Protein AF-A0AA42RH37-F1 (afdb_monomer)

Radius of gyration: 12.86 Å; Cα contacts (8 Å, |Δi|>4): 24; chains: 1; bounding box: 28×23×32 Å

Sequence (60 aa):
MTLEEYYSRKNNLDAPKDLDAFDRANWYTTQIKELQKSLSKTDLKIVLQEESNWQNKMQS

Mean predicted aligned error: 3.45 Å

Nearest PDB structures (foldseek):
  8y6v-assembly1_E  TM=4.956E-01  e=6.461E+00  Phikzvirus phiKZ

Structure (mmCIF, N/CA/C/O backbone):
data_AF-A0AA42RH37-F1
#
_entry.id   AF-A0AA42RH37-F1
#
loop_
_atom_site.group_PDB
_atom_site.id
_atom_site.type_symbol
_atom_site.label_atom_id
_atom_site.label_alt_id
_atom_site.label_comp_id
_atom_site.label_asym_id
_atom_site.label_entity_id
_atom_site.label_seq_id
_atom_site.pdbx_PDB_ins_code
_atom_site.Cartn_x
_atom_site.Cartn_y
_atom_site.Cartn_z
_atom_site.occupancy
_atom_site.B_iso_or_equiv
_atom_site.auth_seq_id
_atom_site.auth_comp_id
_atom_site.auth_asym_id
_atom_site.auth_atom_id
_atom_site.pdbx_PDB_model_num
ATOM 1 N N . MET A 1 1 ? -11.997 6.027 0.645 1.00 90.69 1 MET A N 1
ATOM 2 C CA . MET A 1 1 ? -12.034 4.672 0.054 1.00 90.69 1 MET A CA 1
ATOM 3 C C . MET A 1 1 ? -12.230 3.667 1.176 1.00 90.69 1 MET A C 1
ATOM 5 O O . MET A 1 1 ? -11.773 3.944 2.280 1.00 90.69 1 MET A O 1
ATOM 9 N N . THR A 1 2 ? -12.928 2.563 0.919 1.00 92.81 2 THR A N 1
ATOM 10 C CA . THR A 1 2 ? -13.080 1.465 1.889 1.00 92.81 2 THR A CA 1
ATOM 11 C C . THR A 1 2 ? -11.828 0.586 1.950 1.00 92.81 2 THR A C 1
ATOM 13 O O . THR A 1 2 ? -10.982 0.613 1.053 1.00 92.81 2 THR A O 1
ATOM 16 N N . LEU A 1 3 ? -11.713 -0.220 3.006 1.00 93.69 3 LEU A N 1
ATOM 17 C CA . LEU A 1 3 ? -10.621 -1.180 3.152 1.00 93.69 3 LEU A CA 1
ATOM 18 C C . LEU A 1 3 ? -10.636 -2.255 2.042 1.00 93.69 3 LEU A C 1
ATOM 20 O O . LEU A 1 3 ? -9.588 -2.619 1.514 1.00 93.69 3 LEU A O 1
ATOM 24 N N . GLU A 1 4 ? -11.819 -2.712 1.628 1.00 94.19 4 GLU A N 1
ATOM 25 C CA . GLU A 1 4 ? -11.980 -3.682 0.535 1.00 94.19 4 GLU A CA 1
ATOM 26 C C . GLU A 1 4 ?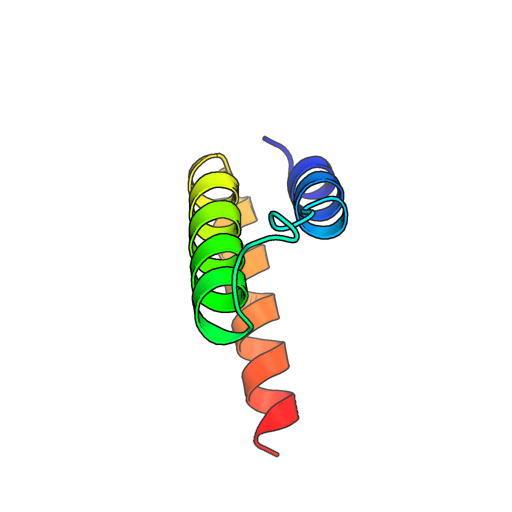 -11.509 -3.112 -0.812 1.00 94.19 4 GLU A C 1
ATOM 28 O O . GLU A 1 4 ? -10.720 -3.739 -1.524 1.00 94.19 4 GLU A O 1
ATOM 33 N N . GLU A 1 5 ? -11.920 -1.883 -1.137 1.00 94.31 5 GLU A N 1
ATOM 34 C CA . GLU A 1 5 ? -11.458 -1.194 -2.345 1.00 94.31 5 GLU A CA 1
ATOM 35 C C . GLU A 1 5 ? -9.941 -0.982 -2.343 1.00 94.31 5 GLU A C 1
ATOM 37 O O . GLU A 1 5 ? -9.311 -1.096 -3.394 1.00 94.31 5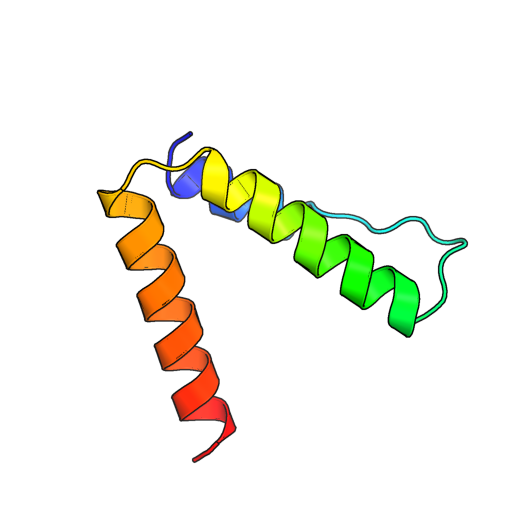 GLU A O 1
ATOM 42 N N . TYR A 1 6 ? -9.339 -0.699 -1.183 1.00 95.81 6 TYR A N 1
ATOM 43 C CA . TYR A 1 6 ? -7.889 -0.574 -1.056 1.00 95.81 6 TYR A CA 1
ATOM 44 C C . TYR A 1 6 ? -7.170 -1.860 -1.462 1.00 95.81 6 TYR A C 1
ATOM 46 O O . TYR A 1 6 ? -6.282 -1.810 -2.315 1.00 95.81 6 TYR A O 1
ATOM 54 N N . TYR A 1 7 ? -7.560 -3.007 -0.898 1.00 94.12 7 TYR A N 1
ATOM 55 C CA . TYR A 1 7 ? -6.921 -4.283 -1.227 1.00 94.12 7 TYR A CA 1
ATOM 56 C C . TYR A 1 7 ? -7.170 -4.687 -2.678 1.00 94.12 7 TYR A C 1
ATOM 58 O O . TYR A 1 7 ? -6.245 -5.150 -3.344 1.00 94.12 7 TYR A O 1
ATOM 66 N N . SER A 1 8 ? -8.377 -4.446 -3.196 1.00 95.81 8 SER A N 1
ATOM 67 C CA . SER A 1 8 ? -8.687 -4.679 -4.607 1.00 95.81 8 SER A CA 1
ATOM 68 C C . SER A 1 8 ? -7.788 -3.844 -5.525 1.00 95.81 8 SER A C 1
ATOM 70 O O . SER A 1 8 ? -7.145 -4.385 -6.423 1.00 95.81 8 SER A O 1
ATOM 72 N N . ARG A 1 9 ? -7.650 -2.534 -5.273 1.00 95.62 9 ARG A N 1
ATOM 73 C CA . ARG A 1 9 ? -6.775 -1.664 -6.077 1.00 95.62 9 ARG A CA 1
ATOM 74 C C . ARG A 1 9 ? -5.306 -2.032 -5.935 1.00 95.62 9 ARG A C 1
ATOM 76 O O . ARG A 1 9 ? -4.617 -2.095 -6.943 1.00 95.62 9 ARG A O 1
ATOM 83 N N . LYS A 1 10 ? -4.841 -2.316 -4.715 1.00 94.00 10 LYS A N 1
ATOM 84 C CA . LYS A 1 10 ? -3.461 -2.739 -4.438 1.00 94.00 10 LYS A CA 1
ATOM 85 C C . LYS A 1 10 ? -3.096 -4.014 -5.202 1.00 94.00 10 LYS A C 1
ATOM 87 O O . LYS A 1 10 ? -2.023 -4.069 -5.791 1.00 94.00 10 LYS A O 1
ATOM 92 N N . ASN A 1 11 ? -3.979 -5.014 -5.213 1.00 93.62 11 ASN A N 1
ATOM 93 C CA . ASN A 1 11 ? -3.743 -6.287 -5.902 1.00 93.62 11 ASN A CA 1
ATOM 94 C C . ASN A 1 11 ? -3.7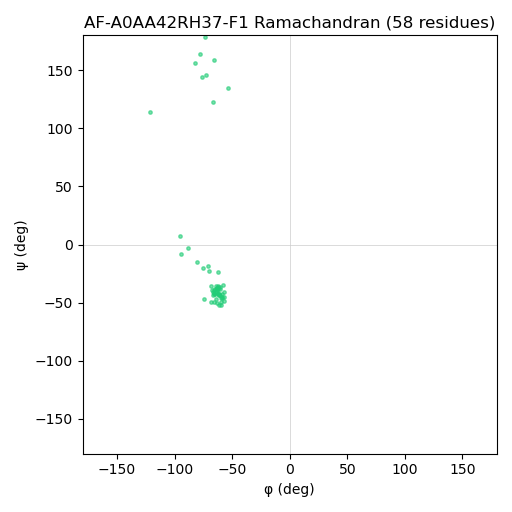71 -6.158 -7.432 1.00 93.62 11 ASN A C 1
ATOM 96 O O . ASN A 1 11 ? -3.179 -6.983 -8.117 1.00 93.62 11 ASN A O 1
ATOM 100 N N . ASN A 1 12 ? -4.438 -5.126 -7.953 1.00 96.06 12 ASN A N 1
ATOM 101 C CA . ASN A 1 12 ? -4.515 -4.829 -9.383 1.00 96.06 12 ASN A CA 1
ATOM 102 C C . ASN A 1 12 ? -3.461 -3.807 -9.852 1.00 96.06 12 ASN A C 1
ATOM 104 O O . ASN A 1 12 ? -3.521 -3.359 -10.996 1.00 96.06 12 ASN A O 1
ATOM 108 N N . LEU A 1 13 ? -2.515 -3.405 -8.994 1.00 93.94 13 LEU A N 1
ATOM 109 C CA . LEU A 1 13 ? -1.405 -2.553 -9.412 1.00 93.94 13 LEU A CA 1
ATOM 110 C C . LEU A 1 13 ? -0.504 -3.322 -10.388 1.00 93.94 13 LEU A C 1
ATOM 112 O O . LEU A 1 13 ? 0.061 -4.360 -10.041 1.00 93.94 13 LEU A O 1
ATOM 116 N N . ASP A 1 14 ? -0.319 -2.771 -11.583 1.00 94.31 14 ASP A N 1
ATOM 117 C CA . ASP A 1 14 ? 0.596 -3.298 -12.595 1.00 94.31 14 ASP A CA 1
ATOM 118 C C . ASP A 1 14 ? 1.625 -2.223 -12.938 1.00 94.31 14 ASP A C 1
ATOM 120 O O . ASP A 1 14 ? 1.274 -1.147 -13.432 1.00 94.31 14 ASP A O 1
ATOM 124 N N . ALA A 1 15 ? 2.888 -2.480 -12.598 1.00 92.25 15 ALA A N 1
ATOM 125 C CA . ALA A 1 15 ? 3.951 -1.528 -12.873 1.00 92.25 15 ALA A CA 1
ATOM 126 C C . ALA A 1 15 ? 4.262 -1.498 -14.379 1.00 92.25 15 ALA A C 1
ATOM 128 O O . ALA A 1 15 ? 4.226 -2.543 -15.035 1.00 92.25 15 ALA A O 1
ATOM 129 N N . PRO A 1 16 ? 4.630 -0.332 -14.938 1.00 93.69 16 PRO A N 1
ATOM 130 C CA . PRO A 1 16 ? 5.054 -0.248 -16.330 1.00 93.69 16 PRO A CA 1
ATOM 131 C C . PRO A 1 16 ? 6.195 -1.233 -16.642 1.00 93.69 16 PRO A C 1
ATOM 133 O O . PRO A 1 16 ? 7.144 -1.388 -15.868 1.00 93.69 16 PRO A O 1
ATOM 136 N N . LYS A 1 17 ? 6.077 -1.937 -17.775 1.00 91.75 17 LYS A N 1
ATOM 137 C CA . LYS A 1 17 ? 6.972 -3.051 -18.152 1.00 91.75 17 LYS A CA 1
ATOM 138 C C . LYS A 1 17 ? 8.379 -2.597 -18.542 1.00 91.75 17 LYS A C 1
ATOM 140 O O . LYS A 1 17 ? 9.294 -3.413 -18.578 1.00 91.75 17 LYS A O 1
ATOM 145 N N . ASP A 1 18 ? 8.521 -1.321 -18.865 1.00 95.38 18 ASP A N 1
ATOM 146 C CA . ASP A 1 18 ? 9.754 -0.638 -19.241 1.00 95.38 18 ASP A CA 1
ATOM 147 C C . ASP A 1 18 ? 10.623 -0.247 -18.037 1.00 95.38 18 ASP A C 1
ATOM 149 O O . ASP A 1 18 ? 11.811 0.013 -18.210 1.00 95.38 18 ASP A O 1
ATOM 153 N N . LEU A 1 19 ? 10.068 -0.263 -16.820 1.00 94.56 19 LEU A N 1
ATOM 154 C CA . LEU A 1 19 ? 10.828 -0.010 -15.598 1.00 94.56 19 LEU A CA 1
ATOM 155 C C . LEU A 1 19 ? 11.669 -1.225 -15.211 1.00 94.56 19 LEU A C 1
ATOM 157 O O . LEU A 1 19 ? 11.219 -2.369 -15.329 1.00 94.56 19 LEU A O 1
ATOM 161 N N . ASP A 1 20 ? 12.866 -0.989 -14.676 1.00 94.81 20 ASP A N 1
ATOM 162 C CA . ASP A 1 20 ? 13.703 -2.046 -14.115 1.00 94.81 20 ASP A CA 1
ATOM 163 C C . ASP A 1 20 ? 13.175 -2.550 -12.755 1.00 94.81 20 ASP A C 1
ATOM 165 O O . ASP A 1 20 ? 12.153 -2.099 -12.240 1.00 94.81 20 ASP A O 1
ATOM 169 N N . ALA A 1 21 ? 13.838 -3.541 -12.155 1.00 92.00 21 ALA A N 1
ATOM 170 C CA . ALA A 1 21 ? 13.372 -4.113 -10.891 1.00 92.00 21 ALA A CA 1
ATOM 171 C C . ALA A 1 21 ? 13.341 -3.100 -9.729 1.00 92.00 21 ALA A C 1
ATOM 173 O O . ALA A 1 21 ? 12.437 -3.171 -8.893 1.00 92.00 21 ALA A O 1
ATOM 174 N N . PHE A 1 22 ? 14.302 -2.177 -9.677 1.00 94.00 22 PHE A N 1
ATOM 175 C CA . PHE A 1 22 ? 14.400 -1.170 -8.626 1.00 94.00 22 PHE A CA 1
ATOM 176 C C . PHE A 1 22 ? 13.333 -0.088 -8.812 1.00 94.00 22 PHE A C 1
ATOM 178 O O . PHE A 1 22 ? 12.586 0.222 -7.880 1.00 94.00 22 PHE A O 1
ATOM 185 N N . ASP A 1 23 ? 13.184 0.412 -10.034 1.00 96.44 23 ASP A N 1
ATOM 186 C CA . ASP A 1 23 ? 12.188 1.417 -10.379 1.00 96.44 23 ASP A CA 1
ATOM 187 C C . ASP A 1 23 ? 10.765 0.879 -10.232 1.00 96.44 23 ASP A C 1
ATOM 189 O O . ASP A 1 23 ? 9.897 1.576 -9.702 1.00 96.44 23 ASP A O 1
ATOM 193 N N . ARG A 1 24 ? 10.517 -0.390 -10.587 1.00 94.00 24 ARG A N 1
ATOM 194 C CA . ARG A 1 24 ? 9.227 -1.044 -10.313 1.00 94.00 24 ARG A CA 1
ATOM 195 C C . ARG A 1 24 ? 8.927 -1.094 -8.819 1.00 94.00 24 ARG A C 1
ATOM 197 O O . ARG A 1 24 ? 7.803 -0.796 -8.421 1.00 94.00 24 ARG A O 1
ATOM 204 N N . ALA A 1 25 ? 9.903 -1.436 -7.977 1.00 93.00 25 ALA A N 1
ATOM 205 C CA . ALA A 1 25 ? 9.705 -1.465 -6.526 1.00 93.00 25 ALA A CA 1
ATOM 206 C C . ALA A 1 25 ? 9.368 -0.069 -5.964 1.00 93.00 25 ALA A C 1
ATOM 208 O O . ALA A 1 25 ? 8.452 0.075 -5.144 1.00 93.00 25 ALA A O 1
ATOM 209 N N . ASN A 1 26 ? 10.051 0.972 -6.451 1.00 95.19 26 ASN A N 1
ATOM 210 C CA . ASN A 1 26 ? 9.755 2.363 -6.103 1.00 95.19 26 ASN A CA 1
ATOM 211 C C . ASN A 1 26 ? 8.365 2.796 -6.585 1.00 95.19 26 ASN A C 1
ATOM 213 O O . ASN A 1 26 ? 7.632 3.463 -5.845 1.00 95.19 26 ASN A O 1
ATOM 217 N N . TRP A 1 27 ? 7.977 2.385 -7.794 1.00 96.12 27 TRP A N 1
ATOM 218 C CA . TRP A 1 27 ? 6.659 2.655 -8.357 1.00 96.12 27 TRP A CA 1
ATOM 219 C C . TRP A 1 27 ? 5.558 2.036 -7.494 1.00 96.12 27 TRP A C 1
ATOM 221 O O . TRP A 1 27 ? 4.678 2.756 -7.022 1.00 96.12 27 TRP A O 1
ATOM 231 N N . TYR A 1 28 ? 5.660 0.741 -7.175 1.00 94.62 28 TYR A N 1
ATOM 232 C CA . TYR A 1 28 ? 4.699 0.056 -6.304 1.00 94.62 28 TYR A CA 1
ATOM 233 C C . TYR A 1 28 ? 4.593 0.723 -4.934 1.00 94.62 28 TYR A C 1
ATOM 235 O O . TYR A 1 28 ? 3.491 0.984 -4.453 1.00 94.62 28 TYR A O 1
ATOM 243 N N . THR A 1 29 ? 5.730 1.062 -4.323 1.00 94.00 29 THR A N 1
ATOM 244 C CA . THR A 1 29 ? 5.763 1.760 -3.030 1.00 94.00 29 THR A CA 1
ATOM 245 C C . THR A 1 29 ? 5.032 3.101 -3.094 1.00 94.00 29 THR A C 1
ATOM 247 O O . THR A 1 29 ? 4.280 3.449 -2.182 1.00 94.00 29 THR A O 1
ATOM 250 N N . THR A 1 30 ? 5.232 3.858 -4.173 1.00 96.19 30 THR A N 1
ATOM 251 C CA . THR A 1 30 ? 4.578 5.154 -4.381 1.00 96.19 3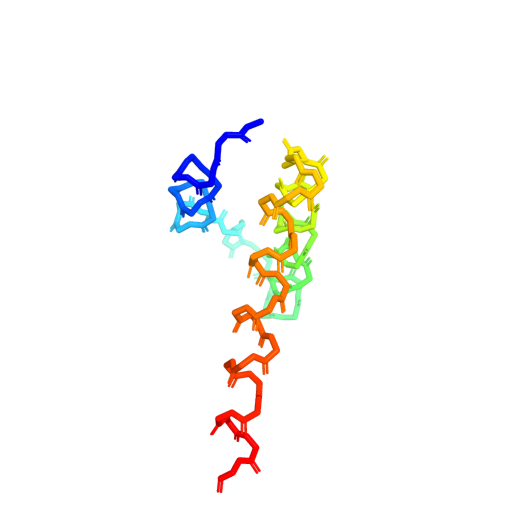0 THR A CA 1
ATOM 252 C C . THR A 1 30 ? 3.070 4.986 -4.538 1.00 96.19 30 THR A C 1
ATOM 254 O O . THR A 1 30 ? 2.311 5.624 -3.809 1.00 96.19 30 THR A O 1
ATOM 257 N N . GLN A 1 31 ? 2.632 4.068 -5.402 1.00 96.38 31 GLN A N 1
ATOM 258 C CA . GLN A 1 31 ? 1.211 3.806 -5.638 1.00 96.38 31 GLN A CA 1
ATOM 259 C C . GLN 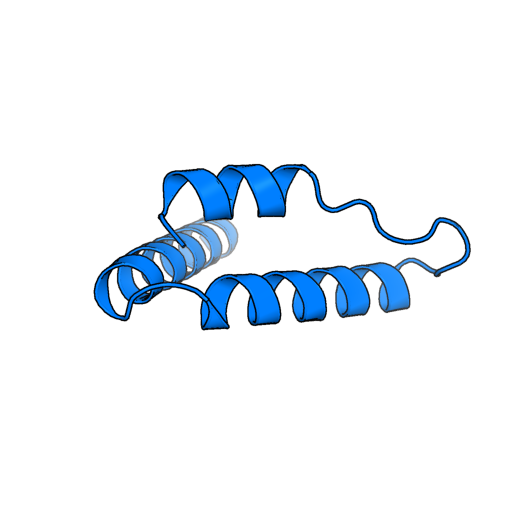A 1 31 ? 0.495 3.308 -4.376 1.00 96.38 31 GLN A C 1
ATOM 261 O O . GLN A 1 31 ? -0.581 3.794 -4.032 1.00 96.38 31 GLN A O 1
ATOM 266 N N . ILE A 1 32 ? 1.112 2.398 -3.616 1.00 94.69 32 ILE A N 1
ATOM 267 C CA . ILE A 1 32 ? 0.553 1.911 -2.348 1.00 94.69 32 ILE A CA 1
ATOM 268 C C . ILE A 1 32 ? 0.392 3.060 -1.341 1.00 94.69 32 ILE A C 1
ATOM 270 O O . ILE A 1 32 ? -0.656 3.158 -0.699 1.00 94.69 32 ILE A O 1
ATOM 274 N N . LYS A 1 33 ? 1.372 3.970 -1.232 1.00 94.62 33 LYS A N 1
ATOM 275 C CA . LYS A 1 33 ? 1.269 5.157 -0.362 1.00 94.62 33 LYS A CA 1
ATOM 276 C C . LYS A 1 33 ? 0.141 6.096 -0.787 1.00 94.62 33 LYS A C 1
ATOM 278 O O . LYS A 1 33 ? -0.523 6.677 0.070 1.00 94.62 33 LYS A O 1
ATOM 283 N N . GLU A 1 34 ? -0.094 6.268 -2.083 1.00 95.75 34 GLU A N 1
ATOM 284 C CA . GLU A 1 34 ? -1.214 7.075 -2.588 1.00 95.75 34 GLU A CA 1
ATOM 285 C C . GLU A 1 34 ? -2.571 6.450 -2.250 1.00 95.75 34 GLU A C 1
ATOM 287 O O . GLU A 1 34 ? -3.477 7.144 -1.774 1.00 95.75 34 GLU A O 1
ATOM 292 N N . LEU A 1 35 ? -2.692 5.128 -2.394 1.00 95.19 35 LEU A N 1
ATOM 293 C CA . LEU A 1 35 ? -3.886 4.391 -1.983 1.00 95.19 35 LEU A CA 1
ATOM 294 C C . LEU A 1 35 ? -4.136 4.521 -0.472 1.00 95.19 35 LEU A C 1
ATOM 296 O O . LEU A 1 35 ? -5.263 4.793 -0.058 1.00 95.19 35 LEU A O 1
ATOM 300 N N . GLN A 1 36 ? -3.087 4.406 0.349 1.00 94.56 36 GLN A N 1
ATOM 301 C CA . GLN A 1 36 ? -3.164 4.570 1.805 1.00 94.56 36 GLN A CA 1
ATOM 302 C C . GLN A 1 36 ? -3.617 5.979 2.222 1.00 94.56 36 GLN A C 1
ATOM 304 O O . GLN A 1 36 ? -4.394 6.113 3.165 1.00 94.56 36 GLN A O 1
ATOM 309 N N . LYS A 1 37 ? -3.207 7.038 1.507 1.00 95.06 37 LYS A N 1
ATOM 310 C CA . LYS A 1 37 ? -3.671 8.418 1.772 1.00 95.06 37 LYS A CA 1
ATOM 311 C C . LYS A 1 37 ? -5.179 8.598 1.575 1.00 95.06 37 LYS A C 1
ATOM 313 O O . LYS A 1 37 ? -5.758 9.515 2.150 1.00 95.06 37 LYS A O 1
ATOM 318 N N . SER A 1 38 ? -5.805 7.743 0.767 1.00 94.31 38 SER A N 1
ATOM 319 C CA . SER A 1 38 ? -7.243 7.788 0.470 1.00 94.31 38 SER A CA 1
ATOM 320 C C . SER A 1 38 ? -8.103 6.995 1.468 1.00 94.31 38 SER A C 1
ATOM 322 O O . SER A 1 38 ? -9.336 6.965 1.340 1.00 94.31 38 SER A O 1
ATOM 324 N N . LEU A 1 39 ? -7.474 6.322 2.436 1.00 94.62 39 LEU A N 1
ATOM 325 C CA . LEU A 1 39 ? -8.146 5.583 3.503 1.00 94.62 39 LEU A CA 1
ATOM 326 C C . LEU A 1 39 ? -8.575 6.501 4.649 1.00 94.62 39 LEU A C 1
ATOM 328 O O . LEU A 1 39 ? -8.000 7.564 4.890 1.00 94.62 39 LEU A O 1
ATOM 332 N N . SER A 1 40 ? -9.581 6.055 5.402 1.00 95.38 40 SER A N 1
ATOM 333 C CA . SER A 1 40 ? -9.881 6.652 6.701 1.00 95.38 40 SER A CA 1
ATOM 334 C C . SER A 1 40 ? -8.731 6.390 7.685 1.00 95.38 40 SER A C 1
ATOM 336 O O . SER A 1 40 ? -7.964 5.439 7.530 1.00 95.38 40 SER A O 1
ATOM 338 N N . LYS A 1 41 ? -8.618 7.199 8.747 1.00 94.25 41 LYS A N 1
ATOM 339 C CA . LYS A 1 41 ? -7.601 6.979 9.795 1.00 94.25 41 LYS A CA 1
ATOM 340 C C . LYS A 1 41 ? -7.719 5.594 10.445 1.00 94.25 41 LYS A C 1
ATOM 342 O O . LYS A 1 41 ? -6.705 5.011 10.817 1.00 94.25 41 LYS A O 1
ATOM 347 N N . THR A 1 42 ? -8.944 5.088 10.587 1.00 94.81 42 THR A N 1
ATOM 348 C CA . THR A 1 42 ? -9.219 3.770 11.170 1.00 94.81 42 THR A CA 1
ATOM 349 C C . THR A 1 42 ? -8.725 2.658 10.252 1.00 94.81 42 THR A C 1
ATOM 351 O O . THR A 1 42 ? -7.974 1.796 10.701 1.00 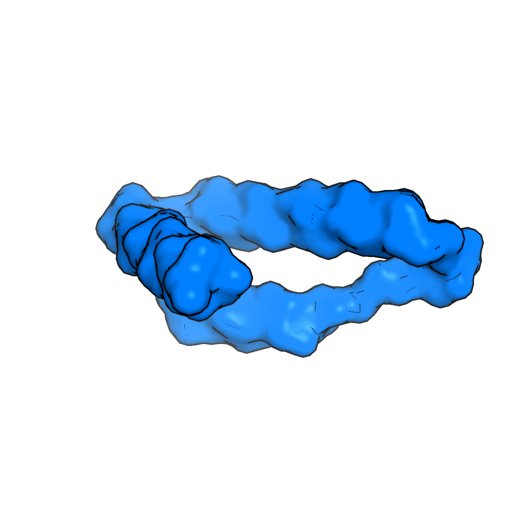94.81 42 THR A O 1
ATOM 354 N N . ASP A 1 43 ? -9.066 2.718 8.965 1.00 94.75 43 ASP A N 1
ATOM 355 C CA . ASP A 1 43 ? -8.660 1.700 7.990 1.00 94.75 43 ASP A CA 1
ATOM 356 C C . ASP A 1 43 ? -7.149 1.723 7.746 1.00 94.75 43 ASP A C 1
ATOM 358 O O . ASP A 1 43 ? -6.509 0.677 7.689 1.00 94.75 43 ASP A O 1
ATOM 362 N N . LEU A 1 44 ? -6.550 2.917 7.691 1.00 95.62 44 LEU A N 1
ATOM 363 C CA . LEU A 1 44 ? -5.101 3.069 7.582 1.00 95.62 44 LEU A CA 1
ATOM 364 C C . LEU A 1 44 ? -4.375 2.376 8.742 1.00 95.62 44 LEU A C 1
ATOM 366 O O . LEU A 1 44 ? -3.362 1.716 8.529 1.00 95.62 44 LEU A O 1
ATOM 370 N N . LYS A 1 45 ? -4.899 2.489 9.969 1.00 95.75 45 LYS A N 1
ATOM 371 C CA . LYS A 1 45 ? -4.312 1.823 11.137 1.00 95.75 45 LYS A CA 1
ATOM 372 C C . LYS A 1 45 ? -4.339 0.298 10.999 1.00 95.75 45 LYS A C 1
ATOM 374 O O . LYS A 1 45 ? -3.378 -0.348 11.404 1.00 95.75 45 LYS A O 1
ATOM 379 N N . ILE A 1 46 ? -5.409 -0.262 10.430 1.00 95.44 46 ILE A N 1
ATOM 380 C CA . ILE A 1 46 ? -5.521 -1.705 10.170 1.00 95.44 46 ILE A CA 1
ATOM 381 C C . ILE A 1 46 ? -4.441 -2.137 9.175 1.00 95.44 46 ILE A C 1
ATOM 383 O O . ILE A 1 46 ? -3.665 -3.039 9.481 1.00 95.44 46 ILE A O 1
ATOM 387 N N . VAL A 1 47 ? -4.327 -1.436 8.044 1.00 94.38 47 VAL A N 1
ATOM 388 C CA . VAL A 1 47 ? -3.323 -1.730 7.006 1.00 94.38 47 VAL A CA 1
ATOM 389 C C . VAL A 1 47 ? -1.900 -1.695 7.572 1.00 94.38 47 VAL A C 1
ATOM 391 O O . VAL A 1 47 ? -1.141 -2.644 7.391 1.00 94.38 47 VAL A O 1
ATOM 394 N N . LEU A 1 48 ? -1.542 -0.641 8.312 1.00 94.00 48 LEU A N 1
ATOM 395 C CA . LEU A 1 48 ? -0.203 -0.508 8.899 1.00 94.00 48 LEU A CA 1
ATOM 396 C C . LEU A 1 48 ? 0.097 -1.604 9.934 1.00 94.00 48 LEU A C 1
ATOM 398 O O . LEU A 1 48 ? 1.232 -2.072 10.034 1.00 94.00 48 LEU A O 1
ATOM 402 N N . GLN A 1 49 ? -0.910 -2.031 10.702 1.00 95.25 49 GLN A N 1
ATOM 403 C CA . GLN A 1 49 ? -0.749 -3.126 11.656 1.00 95.25 49 GLN A CA 1
ATOM 404 C C . GLN A 1 49 ? -0.492 -4.459 10.943 1.00 95.25 49 GLN A C 1
ATOM 406 O O . GLN A 1 49 ? 0.350 -5.237 11.391 1.00 95.25 49 GLN A O 1
ATOM 411 N N . GLU A 1 50 ? -1.188 -4.733 9.839 1.00 91.88 50 GLU A N 1
ATOM 412 C CA . GLU A 1 50 ? -0.947 -5.934 9.037 1.00 91.88 50 GLU A CA 1
ATOM 413 C C . GLU A 1 50 ? 0.442 -5.938 8.397 1.00 91.88 50 GLU A C 1
ATOM 415 O O . GLU A 1 50 ? 1.129 -6.960 8.444 1.00 91.88 50 GLU A O 1
ATOM 420 N N . GLU A 1 51 ? 0.885 -4.798 7.860 1.00 89.56 51 GLU A N 1
ATOM 421 C CA . GLU A 1 51 ? 2.237 -4.641 7.311 1.00 89.56 51 GLU A CA 1
ATOM 422 C C . GLU A 1 51 ? 3.303 -4.912 8.379 1.00 89.56 51 GLU A C 1
ATOM 424 O O . GLU A 1 51 ? 4.229 -5.692 8.145 1.00 89.56 51 GLU A O 1
ATOM 429 N N . SER A 1 52 ? 3.135 -4.350 9.580 1.00 91.88 52 SER A N 1
ATOM 430 C CA . SER A 1 52 ? 4.027 -4.611 10.715 1.00 91.88 52 SER A CA 1
ATOM 431 C C . SER A 1 52 ? 4.025 -6.090 11.122 1.00 91.88 52 SER A C 1
ATOM 433 O O . SER A 1 52 ? 5.085 -6.683 11.322 1.00 91.88 52 SER A O 1
ATOM 435 N N . ASN A 1 53 ? 2.852 -6.725 11.183 1.00 92.62 53 ASN A N 1
ATOM 436 C CA . ASN A 1 53 ? 2.739 -8.145 11.520 1.00 92.62 53 ASN A CA 1
ATOM 437 C C . ASN A 1 53 ? 3.435 -9.041 10.486 1.00 92.62 53 ASN A C 1
ATOM 439 O O . ASN A 1 53 ? 4.060 -10.036 10.854 1.00 92.62 53 ASN A O 1
ATOM 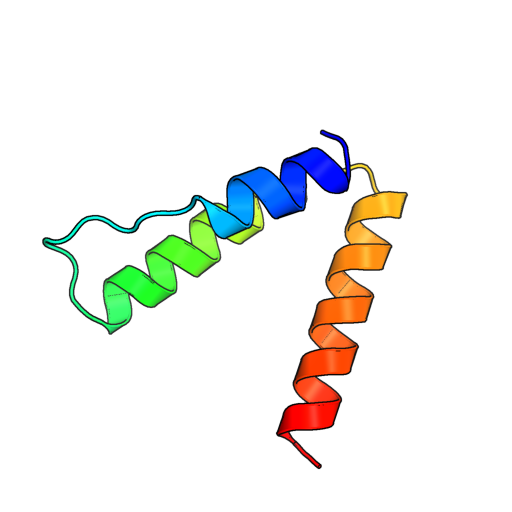443 N N . TRP A 1 54 ? 3.329 -8.710 9.198 1.00 88.06 54 TRP A N 1
ATOM 444 C CA . TRP A 1 54 ? 4.013 -9.438 8.133 1.00 88.06 54 TRP A CA 1
ATOM 445 C C . TRP A 1 54 ? 5.534 -9.272 8.217 1.00 88.06 54 TRP A C 1
ATOM 447 O O . TRP A 1 54 ? 6.255 -10.264 8.129 1.00 88.06 54 TRP A O 1
ATOM 457 N N . GLN A 1 55 ? 6.021 -8.051 8.464 1.00 86.00 55 GLN A N 1
ATOM 458 C CA . GLN A 1 55 ? 7.452 -7.786 8.657 1.00 86.00 55 GLN A CA 1
ATOM 459 C C . GLN A 1 55 ? 8.021 -8.589 9.830 1.00 86.00 55 GLN A C 1
ATOM 461 O O . GLN A 1 55 ? 9.043 -9.253 9.673 1.00 86.00 55 GLN A O 1
ATOM 466 N N . ASN A 1 56 ? 7.321 -8.607 10.967 1.00 91.44 56 ASN A N 1
ATOM 467 C CA . ASN A 1 56 ? 7.737 -9.377 12.140 1.00 91.44 56 ASN A CA 1
ATOM 468 C C . ASN A 1 56 ? 7.829 -10.884 11.841 1.00 91.44 56 ASN A C 1
ATOM 470 O O . ASN A 1 56 ? 8.755 -11.546 12.305 1.00 91.44 56 ASN A O 1
ATOM 474 N N . LYS A 1 57 ? 6.902 -11.427 11.034 1.00 88.94 57 LYS A N 1
ATOM 475 C CA . LYS A 1 57 ? 6.927 -12.837 10.604 1.00 88.94 57 LYS A CA 1
ATOM 476 C C . LYS A 1 57 ? 8.085 -13.164 9.667 1.00 88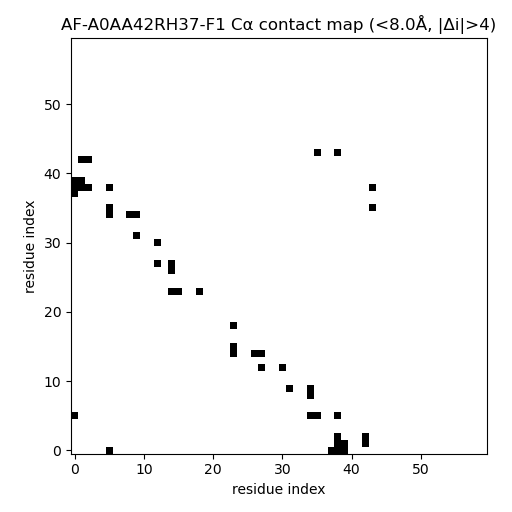.94 57 LYS A C 1
ATOM 478 O O . LYS A 1 57 ? 8.589 -14.271 9.727 1.00 88.94 57 LYS A O 1
ATOM 483 N N . MET A 1 58 ? 8.478 -12.240 8.793 1.00 82.81 58 MET A N 1
ATOM 484 C CA . MET A 1 58 ? 9.599 -12.448 7.866 1.00 82.81 58 MET A CA 1
ATOM 485 C C . MET A 1 58 ? 10.968 -12.339 8.550 1.00 82.81 58 MET A C 1
ATOM 487 O O . MET A 1 58 ? 11.960 -12.812 8.005 1.00 82.81 58 MET 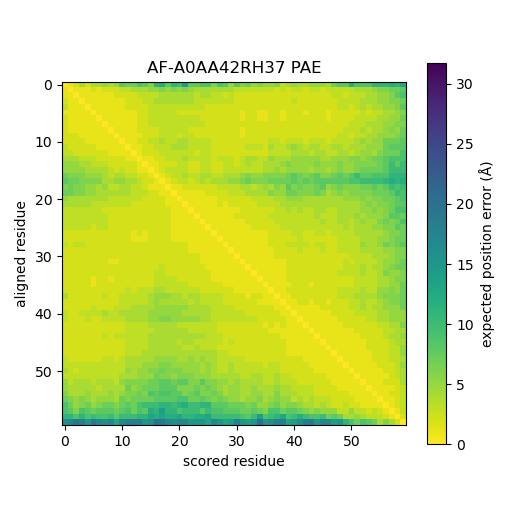A O 1
ATOM 491 N N . GLN A 1 59 ? 11.027 -11.686 9.713 1.00 74.69 59 GLN A N 1
ATOM 492 C CA . GLN A 1 59 ? 12.249 -11.508 10.504 1.00 74.69 59 GLN A CA 1
ATOM 493 C C . GLN A 1 59 ? 12.449 -12.571 11.598 1.00 74.69 59 GLN A C 1
ATOM 495 O O . GLN A 1 59 ? 13.504 -12.568 12.231 1.00 74.69 59 GLN A O 1
ATOM 500 N N . SER A 1 60 ? 11.457 -13.437 11.838 1.00 64.00 60 SER A N 1
ATOM 501 C CA . SER A 1 60 ? 11.512 -14.544 12.810 1.00 64.00 60 SER A CA 1
ATOM 502 C C . SER A 1 60 ? 11.821 -15.862 12.113 1.00 64.00 60 SER A C 1
ATOM 504 O O . SER A 1 60 ? 12.603 -16.650 12.685 1.00 64.00 60 SER A O 1
#

Secondary structure (DSSP, 8-state):
--HHHHHHHHHT----TTS-HHHHHHHHHHHHHHHHHTS-HHHHHHHHHHHHHHHHHH--

Foldseek 3Di:
DDLVVLVVVLVPDDADPPDDPVVSVVVSVVVNVVSLVPDDPVSNVVVVVVVVVVVVVVVD

pLDDT: mean 92.89, std 5.12, range [64.0, 96.44]

Solvent-accessible surface area (backbone atoms only — not comparable to full-atom values): 3535 Å² total; per-residue (Å²): 93,54,69,67,58,46,54,54,53,61,74,65,63,75,71,67,85,87,48,53,78,67,54,35,52,52,47,52,54,50,54,52,52,56,54,50,70,47,35,46,77,69,51,40,52,52,54,53,51,51,54,50,54,49,52,54,61,76,75,106